Protein AF-A0A1G7CX41-F1 (afdb_monomer)

Radius of gyration: 16.06 Å; Cα contacts (8 Å, |Δi|>4): 102; chains: 1; bounding box: 35×24×47 Å

Structure (mmCIF, N/CA/C/O backbone):
data_AF-A0A1G7CX41-F1
#
_entry.id   AF-A0A1G7CX41-F1
#
loop_
_atom_site.group_PDB
_atom_site.id
_atom_site.type_symbol
_atom_site.label_atom_id
_atom_site.label_alt_id
_atom_site.label_comp_id
_atom_site.label_asym_id
_atom_site.label_entity_id
_atom_site.label_seq_id
_atom_site.pdbx_PDB_ins_code
_atom_site.Cartn_x
_atom_site.Cartn_y
_atom_site.Cartn_z
_atom_site.occupancy
_atom_site.B_iso_or_equiv
_atom_site.auth_seq_id
_atom_site.auth_comp_id
_atom_site.auth_asym_id
_atom_site.auth_atom_id
_atom_site.pdbx_PDB_model_num
ATOM 1 N N . MET A 1 1 ? 19.840 3.261 -0.288 1.00 33.69 1 MET A N 1
ATOM 2 C CA . MET A 1 1 ? 18.459 3.576 0.135 1.00 33.69 1 MET A CA 1
ATOM 3 C C . MET A 1 1 ? 17.764 2.278 0.529 1.00 33.69 1 MET A C 1
ATOM 5 O O . MET A 1 1 ? 17.092 1.664 -0.284 1.00 33.69 1 MET A O 1
ATOM 9 N N . ALA A 1 2 ? 18.033 1.791 1.742 1.00 31.64 2 ALA A N 1
ATOM 10 C CA . ALA A 1 2 ? 17.455 0.559 2.271 1.00 31.64 2 ALA A CA 1
ATOM 11 C C . ALA A 1 2 ? 16.322 0.943 3.228 1.00 31.64 2 ALA A C 1
ATOM 13 O O . ALA A 1 2 ? 16.573 1.251 4.388 1.00 31.64 2 ALA A O 1
ATOM 14 N N . TYR A 1 3 ? 15.088 0.981 2.731 1.00 32.56 3 TYR A N 1
ATOM 15 C CA . TYR A 1 3 ? 13.915 1.137 3.585 1.00 32.56 3 TYR A CA 1
ATOM 16 C C . TYR A 1 3 ? 13.546 -0.251 4.123 1.00 32.56 3 TYR A C 1
ATOM 18 O O . TYR A 1 3 ? 12.784 -1.003 3.519 1.00 32.56 3 TYR A O 1
ATOM 26 N N . ILE A 1 4 ? 14.220 -0.646 5.203 1.00 38.38 4 ILE A N 1
ATOM 27 C CA . ILE A 1 4 ? 13.849 -1.819 5.991 1.00 38.38 4 ILE A CA 1
ATOM 28 C C . ILE A 1 4 ? 12.799 -1.323 6.982 1.00 38.38 4 ILE A C 1
ATOM 30 O O . ILE A 1 4 ? 13.145 -0.879 8.074 1.00 38.38 4 ILE A O 1
ATOM 34 N N . ASP A 1 5 ? 11.524 -1.356 6.593 1.00 33.28 5 ASP A N 1
ATOM 35 C CA . ASP A 1 5 ? 10.443 -1.210 7.566 1.00 33.28 5 ASP A CA 1
ATOM 36 C C . ASP A 1 5 ? 10.318 -2.541 8.299 1.00 33.28 5 ASP A C 1
ATOM 38 O O . ASP A 1 5 ? 9.607 -3.466 7.900 1.00 33.28 5 ASP A O 1
ATOM 42 N N . ARG A 1 6 ? 11.116 -2.675 9.354 1.00 39.69 6 ARG A N 1
ATOM 43 C CA . ARG A 1 6 ? 10.857 -3.657 10.391 1.00 39.69 6 ARG A CA 1
ATOM 44 C C . ARG A 1 6 ? 9.565 -3.206 11.070 1.00 39.69 6 ARG A C 1
ATOM 46 O O . ARG A 1 6 ? 9.610 -2.471 12.050 1.00 39.69 6 ARG A O 1
ATOM 53 N N . VAL A 1 7 ? 8.419 -3.650 10.555 1.00 37.03 7 VAL A N 1
ATOM 54 C CA . VAL A 1 7 ? 7.137 -3.569 11.266 1.00 37.03 7 VAL A CA 1
ATOM 55 C C . VAL A 1 7 ? 7.216 -4.548 12.440 1.00 37.03 7 VAL A C 1
ATOM 57 O O . VAL A 1 7 ? 6.812 -5.704 12.375 1.00 37.03 7 VAL A O 1
ATOM 60 N N . SER A 1 8 ? 7.884 -4.112 13.501 1.00 35.00 8 SER A N 1
ATOM 61 C CA . SER A 1 8 ? 7.888 -4.723 14.826 1.00 35.00 8 SER A CA 1
ATOM 62 C C . SER A 1 8 ? 8.378 -3.682 15.818 1.00 35.00 8 SER A C 1
ATOM 64 O O . SER A 1 8 ? 9.582 -3.501 15.980 1.00 35.00 8 SER A O 1
ATOM 66 N N . ALA A 1 9 ? 7.446 -3.010 16.482 1.00 29.78 9 ALA A N 1
ATOM 67 C CA . ALA A 1 9 ? 7.224 -3.235 17.905 1.00 29.78 9 ALA A CA 1
ATOM 68 C C . ALA A 1 9 ? 6.171 -2.255 18.426 1.00 29.78 9 ALA A C 1
ATOM 70 O O . ALA A 1 9 ? 6.236 -1.047 18.223 1.00 29.78 9 ALA A O 1
ATOM 71 N N . ALA A 1 10 ? 5.204 -2.850 19.101 1.00 34.69 10 ALA A N 1
ATOM 72 C CA . ALA A 1 10 ? 4.238 -2.245 19.982 1.00 34.69 10 ALA A CA 1
ATOM 73 C C . ALA A 1 10 ? 4.807 -1.161 20.932 1.00 34.69 10 ALA A C 1
ATOM 75 O O . ALA A 1 10 ? 5.873 -1.330 21.513 1.00 34.69 10 ALA A O 1
ATOM 76 N N . GLN A 1 11 ? 3.971 -0.131 21.131 1.00 48.09 11 GLN A N 1
ATOM 77 C CA . GLN A 1 11 ? 3.611 0.529 22.401 1.00 48.09 11 GLN A CA 1
ATOM 78 C C . GLN A 1 11 ? 4.623 1.409 23.163 1.00 48.09 11 GLN A C 1
ATOM 80 O O . GLN A 1 11 ? 5.649 0.956 23.658 1.00 48.09 11 GLN A O 1
ATOM 85 N N . ALA A 1 12 ? 4.175 2.637 23.456 1.00 36.66 12 ALA A N 1
ATOM 86 C CA . ALA A 1 12 ? 4.430 3.317 24.727 1.00 36.66 12 ALA A CA 1
ATOM 87 C C . ALA A 1 12 ? 3.168 4.101 25.153 1.00 36.66 12 ALA A C 1
ATOM 89 O O . ALA A 1 12 ? 2.637 4.900 24.386 1.00 36.66 12 ALA A O 1
ATOM 90 N N . HIS A 1 13 ? 2.677 3.806 26.361 1.00 46.75 13 HIS A N 1
ATOM 91 C CA . HIS A 1 13 ? 1.483 4.354 27.021 1.00 46.75 13 HIS A CA 1
ATOM 92 C C . HIS A 1 13 ? 1.836 5.535 27.947 1.00 46.75 13 HIS A C 1
ATOM 94 O O . HIS A 1 13 ? 2.895 5.476 28.567 1.00 46.75 13 HIS A O 1
ATOM 100 N N . ALA A 1 14 ? 0.921 6.502 28.146 1.00 38.81 14 ALA A N 1
ATOM 101 C CA . ALA A 1 14 ? 0.534 7.041 29.471 1.00 38.81 14 ALA A CA 1
ATOM 102 C C . ALA A 1 14 ? -0.577 8.121 29.386 1.00 38.81 14 ALA A C 1
ATOM 104 O O . ALA A 1 14 ? -0.451 9.064 28.611 1.00 38.81 14 ALA A O 1
ATOM 105 N N . GLY A 1 15 ? -1.596 7.994 30.253 1.00 33.97 15 GLY A N 1
ATOM 106 C CA . GLY A 1 15 ? -2.705 8.941 30.507 1.00 33.97 15 GLY A CA 1
ATOM 107 C C . GLY A 1 15 ? -3.995 8.547 29.770 1.00 33.97 15 GLY A C 1
ATOM 108 O O . GLY A 1 15 ? -3.970 8.430 28.556 1.00 33.97 15 GLY A O 1
ATOM 109 N N . GLU A 1 16 ? -5.153 8.275 30.375 1.00 31.64 16 GLU A N 1
ATOM 110 C CA . GLU A 1 16 ? -5.665 8.576 31.713 1.00 31.64 16 GLU A CA 1
ATOM 111 C C . GLU A 1 16 ? -6.903 7.702 32.030 1.00 31.64 16 GLU A C 1
ATOM 113 O O . GLU A 1 16 ? -7.383 6.933 31.199 1.00 31.64 16 GLU A O 1
ATOM 118 N N . SER A 1 17 ? -7.362 7.808 33.272 1.00 40.75 17 SER A N 1
ATOM 119 C CA . SER A 1 17 ? -8.292 6.958 34.022 1.00 40.75 17 SER A CA 1
ATOM 120 C C . SER A 1 17 ? -9.771 6.889 33.571 1.00 40.75 17 SER A C 1
ATOM 122 O O . SER A 1 17 ? -10.293 7.788 32.927 1.00 40.75 17 SER A O 1
ATOM 124 N N . SER A 1 18 ? -10.446 5.862 34.119 1.00 52.41 18 SER A N 1
ATOM 125 C CA . SER A 1 18 ? -11.895 5.667 34.373 1.00 52.41 18 SER A CA 1
ATOM 126 C C . SER A 1 18 ? -12.845 5.166 33.268 1.00 52.41 18 SER A C 1
ATOM 128 O O . SER A 1 18 ? -13.298 5.891 32.395 1.00 52.41 18 SER A O 1
ATOM 130 N N . GLU A 1 19 ? -13.249 3.904 33.473 1.00 48.59 19 GLU A N 1
ATOM 131 C CA . GLU A 1 19 ? -14.624 3.374 33.410 1.00 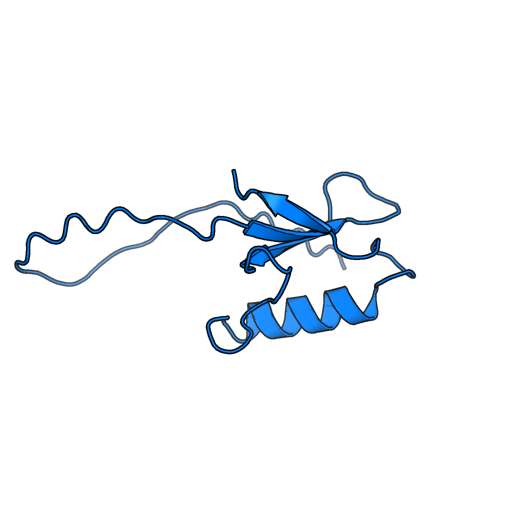48.59 19 GLU A CA 1
ATOM 132 C C . GLU A 1 19 ? -15.463 3.540 32.134 1.00 48.59 19 GLU A C 1
ATOM 134 O O . GLU A 1 19 ? -16.344 4.386 32.037 1.00 48.59 19 GLU A O 1
ATOM 139 N N . ALA A 1 20 ? -15.376 2.524 31.272 1.00 44.84 20 ALA A N 1
ATOM 140 C CA . ALA A 1 20 ? -16.555 1.775 30.838 1.00 44.84 20 ALA A CA 1
ATOM 141 C C . ALA A 1 20 ? -16.127 0.371 30.395 1.00 44.84 20 ALA A C 1
ATOM 143 O O . ALA A 1 20 ? -15.164 0.205 29.650 1.00 44.84 20 ALA A O 1
ATOM 144 N N . ARG A 1 21 ? -16.847 -0.660 30.846 1.00 53.44 21 ARG A N 1
ATOM 145 C CA . ARG A 1 21 ? -16.690 -2.038 30.364 1.00 53.44 21 ARG A CA 1
ATOM 146 C C . ARG A 1 21 ? -17.149 -2.111 28.902 1.00 53.44 21 ARG A C 1
ATOM 148 O O . ARG A 1 21 ? -18.289 -2.470 28.640 1.00 53.44 21 ARG A O 1
ATOM 155 N N . HIS A 1 22 ? -16.279 -1.7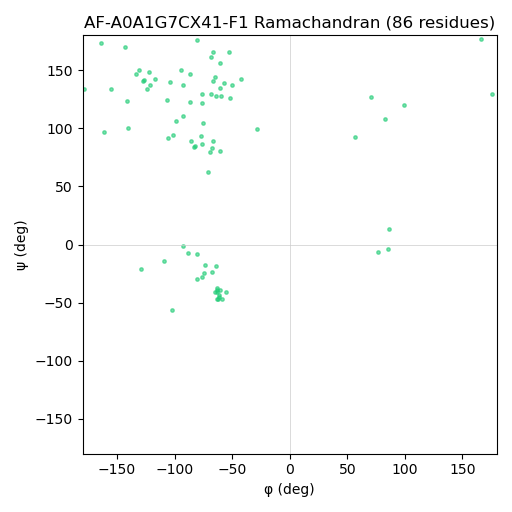62 27.964 1.00 50.94 22 HIS A N 1
ATOM 156 C CA . HIS A 1 22 ? -16.407 -2.163 26.569 1.00 50.94 22 HIS A CA 1
ATOM 157 C C . HIS A 1 22 ? -15.372 -3.251 26.315 1.00 50.94 22 HIS A C 1
ATOM 159 O O . HIS A 1 22 ? -14.225 -2.987 25.968 1.00 50.94 22 HIS A O 1
ATOM 165 N N . SER A 1 23 ? -15.790 -4.502 26.505 1.00 50.91 23 SER A N 1
ATOM 166 C CA . SER A 1 23 ? -15.146 -5.640 25.853 1.00 50.91 23 SER A CA 1
ATOM 167 C C . SER A 1 23 ? -15.493 -5.591 24.364 1.00 50.91 23 SER A C 1
ATOM 169 O O . SER A 1 23 ? -16.184 -6.468 23.855 1.00 50.91 23 SER A O 1
ATOM 171 N N . ASP A 1 24 ? -15.068 -4.533 23.673 1.00 48.97 24 ASP A N 1
ATOM 172 C CA . ASP A 1 24 ? -15.108 -4.494 22.219 1.00 48.97 24 ASP A CA 1
ATOM 173 C C . ASP A 1 24 ? -13.868 -5.229 21.721 1.00 48.97 24 ASP A C 1
ATOM 175 O O . ASP A 1 24 ? -12.778 -4.685 21.554 1.00 48.97 24 ASP A O 1
ATOM 179 N N . GLN A 1 25 ? -14.036 -6.544 21.652 1.00 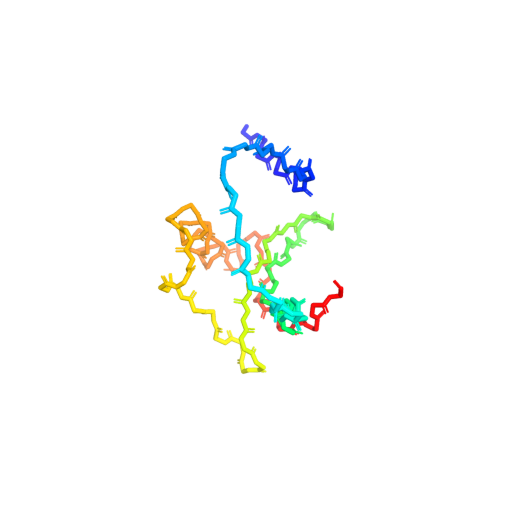51.50 25 GLN A N 1
ATOM 180 C CA . GLN A 1 25 ? -13.252 -7.479 20.867 1.00 51.50 25 GLN A CA 1
ATOM 181 C C . GLN A 1 25 ? -12.685 -6.794 19.617 1.00 51.50 25 GLN A C 1
ATOM 183 O O . GLN A 1 25 ? -13.377 -6.633 18.613 1.00 51.50 25 GLN A O 1
ATOM 188 N N . THR A 1 26 ? -11.412 -6.393 19.701 1.00 51.41 26 THR A N 1
ATOM 189 C CA . THR A 1 26 ? -10.622 -5.805 18.618 1.00 51.41 26 THR A CA 1
ATOM 190 C C . THR A 1 26 ? -10.526 -6.816 17.479 1.00 51.41 26 THR A C 1
ATOM 192 O O . THR A 1 26 ? -9.559 -7.562 17.346 1.00 51.41 26 THR A O 1
ATOM 195 N N . THR A 1 27 ? -11.576 -6.881 16.668 1.00 59.03 27 THR A N 1
ATOM 196 C CA . THR A 1 27 ? -11.579 -7.605 15.408 1.00 59.03 27 THR A CA 1
ATOM 197 C C . THR A 1 27 ? -10.819 -6.706 14.452 1.00 59.03 27 THR A C 1
ATOM 199 O O . THR A 1 27 ? -11.384 -5.772 13.889 1.00 59.03 27 THR A O 1
ATOM 202 N N . GLY A 1 28 ? -9.512 -6.939 14.338 1.00 61.72 28 GLY A N 1
ATOM 203 C CA . GLY A 1 28 ? -8.696 -6.301 13.313 1.00 61.72 28 GLY A CA 1
ATOM 204 C C . GLY A 1 28 ? -9.296 -6.496 11.909 1.00 61.72 28 GLY A C 1
ATOM 205 O O . GLY A 1 28 ? -10.192 -7.329 11.718 1.00 61.72 28 GLY A O 1
ATOM 206 N N . PRO A 1 29 ? -8.828 -5.723 10.914 1.00 66.06 29 PRO A N 1
ATOM 207 C CA . PRO A 1 29 ? -9.283 -5.857 9.533 1.00 66.06 29 PRO A CA 1
ATOM 208 C C . PRO A 1 29 ? -9.165 -7.320 9.105 1.00 66.06 29 PRO A C 1
ATOM 210 O O . PRO A 1 29 ? -8.110 -7.917 9.257 1.00 66.06 29 PRO A O 1
ATOM 213 N N . ARG A 1 30 ? -10.258 -7.914 8.611 1.00 83.88 30 ARG A N 1
ATOM 214 C CA . ARG A 1 30 ? -10.294 -9.344 8.245 1.00 83.88 30 ARG A CA 1
ATOM 215 C C . ARG A 1 30 ? -9.543 -9.647 6.954 1.00 83.88 30 ARG A C 1
ATOM 217 O O . ARG A 1 30 ? -9.230 -10.805 6.690 1.00 83.88 30 ARG A O 1
ATOM 224 N N . TYR A 1 31 ? -9.274 -8.617 6.160 1.00 87.88 31 TYR A N 1
ATOM 225 C CA . TYR A 1 31 ? -8.595 -8.722 4.884 1.00 87.88 31 TYR A CA 1
ATOM 226 C C . TYR A 1 31 ? -7.511 -7.655 4.761 1.00 87.88 31 TYR A C 1
ATOM 228 O O . TYR A 1 31 ? -7.631 -6.542 5.279 1.00 87.88 31 TYR A O 1
ATOM 236 N N . GLU A 1 32 ? -6.447 -8.021 4.060 1.00 91.31 32 GLU A N 1
ATOM 237 C CA . GLU A 1 32 ? -5.352 -7.138 3.701 1.00 91.31 32 GLU A CA 1
ATOM 238 C C . GLU A 1 32 ? -5.084 -7.190 2.196 1.00 91.31 32 GLU A C 1
ATOM 240 O O . GLU A 1 32 ? -5.120 -8.245 1.557 1.00 91.31 32 GLU A O 1
ATOM 245 N N . LEU A 1 33 ? -4.797 -6.026 1.620 1.00 90.69 33 LEU A N 1
ATOM 246 C CA . LEU A 1 33 ? -4.348 -5.878 0.251 1.00 90.69 33 LEU A CA 1
ATOM 247 C C . LEU A 1 33 ? -2.820 -5.893 0.243 1.00 90.69 33 LEU A C 1
ATOM 249 O O . LEU A 1 33 ? -2.176 -4.949 0.713 1.00 90.69 33 LEU A O 1
ATOM 253 N N . ARG A 1 34 ? -2.236 -6.966 -0.297 1.00 90.50 34 ARG A N 1
ATOM 254 C CA . ARG A 1 34 ? -0.792 -7.201 -0.247 1.00 90.50 34 ARG A CA 1
ATOM 255 C C . ARG A 1 34 ? -0.117 -6.966 -1.591 1.00 90.50 34 ARG A 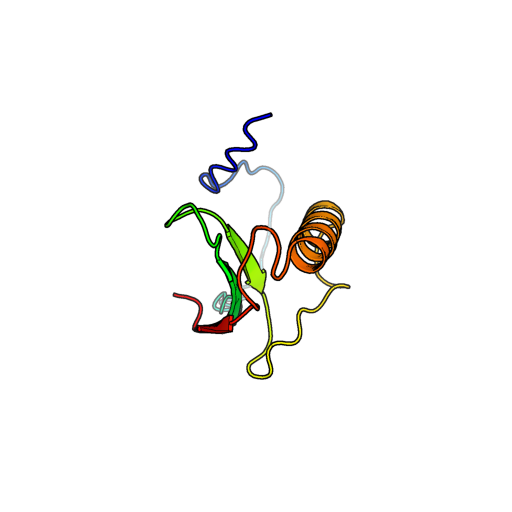C 1
ATOM 257 O O . ARG A 1 34 ? -0.434 -7.608 -2.590 1.00 90.50 34 ARG A O 1
ATOM 264 N N . PHE A 1 35 ? 0.884 -6.096 -1.579 1.00 89.06 35 PHE A N 1
ATOM 265 C CA . PHE A 1 35 ? 1.806 -5.817 -2.674 1.00 89.06 35 PHE A CA 1
ATOM 266 C C . PHE A 1 35 ? 3.094 -6.596 -2.424 1.00 89.06 35 PHE A C 1
ATOM 268 O O . PHE A 1 35 ? 3.867 -6.243 -1.535 1.00 89.06 35 PHE A O 1
ATOM 275 N N . ARG A 1 36 ? 3.329 -7.673 -3.175 1.00 87.50 36 ARG A N 1
ATOM 276 C CA . ARG A 1 36 ? 4.534 -8.511 -3.034 1.00 87.50 36 ARG A CA 1
ATOM 277 C C . ARG A 1 36 ? 5.620 -8.040 -3.997 1.00 87.50 36 ARG A C 1
ATOM 279 O O . ARG A 1 36 ? 5.309 -7.770 -5.151 1.00 87.50 36 ARG A O 1
ATOM 286 N N . SER A 1 37 ? 6.876 -7.967 -3.561 1.00 86.44 37 SER A N 1
ATOM 287 C CA . SER A 1 37 ? 7.993 -7.678 -4.471 1.00 86.44 37 SER A CA 1
ATOM 288 C C . SER A 1 37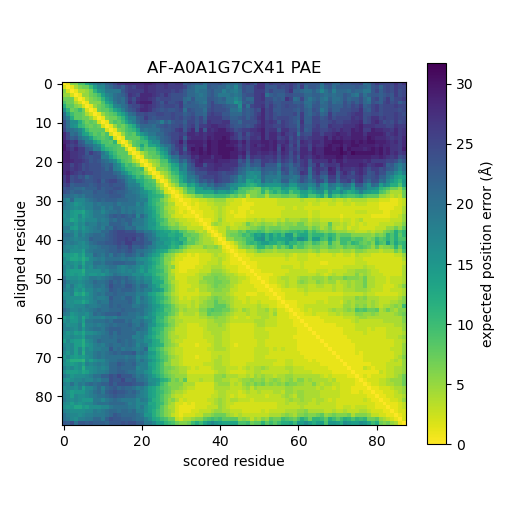 ? 8.199 -8.821 -5.469 1.00 86.44 37 SER A C 1
ATOM 290 O O . SER A 1 37 ? 8.099 -9.993 -5.106 1.00 86.44 37 SER A O 1
ATOM 292 N N . LEU A 1 38 ? 8.505 -8.475 -6.721 1.00 82.19 38 LEU A N 1
ATOM 293 C CA . LEU A 1 38 ? 8.773 -9.438 -7.796 1.00 82.19 38 LEU A CA 1
ATOM 294 C C . LEU A 1 38 ? 10.162 -10.080 -7.685 1.00 82.19 38 LEU A C 1
ATOM 296 O O . LEU A 1 38 ? 10.359 -11.203 -8.137 1.00 82.19 38 LEU A O 1
ATOM 300 N N . PHE A 1 39 ? 11.122 -9.376 -7.083 1.00 80.31 39 PHE A N 1
ATOM 301 C CA . PHE A 1 39 ? 12.533 -9.781 -7.071 1.00 80.31 39 PHE A CA 1
ATOM 302 C C . PHE A 1 39 ? 13.027 -10.262 -5.703 1.00 80.31 39 PHE A C 1
ATOM 304 O O . PHE A 1 39 ? 14.133 -10.793 -5.588 1.00 80.31 39 PHE A O 1
ATOM 311 N N . ARG A 1 40 ? 12.267 -10.004 -4.633 1.00 71.31 40 ARG A N 1
ATOM 312 C CA . ARG A 1 40 ? 12.674 -10.269 -3.246 1.00 71.31 40 ARG A CA 1
ATOM 313 C C . ARG A 1 40 ? 11.490 -10.808 -2.451 1.00 71.31 40 ARG A C 1
ATOM 315 O O . ARG A 1 40 ? 10.663 -10.036 -1.967 1.00 71.31 40 ARG A O 1
ATOM 322 N N . GLU A 1 41 ? 11.446 -12.119 -2.255 1.00 66.75 41 GLU A N 1
ATOM 323 C CA . GLU A 1 41 ? 10.474 -12.727 -1.345 1.00 66.75 41 GLU A CA 1
ATOM 324 C C . GLU A 1 41 ? 10.616 -12.136 0.070 1.00 66.75 41 GLU A C 1
ATOM 326 O O . GLU A 1 41 ? 11.717 -11.848 0.542 1.00 66.75 41 GLU A O 1
ATOM 331 N N . GLY A 1 42 ? 9.483 -11.880 0.727 1.00 69.25 42 GLY A N 1
ATOM 332 C CA . GLY A 1 42 ? 9.439 -11.285 2.067 1.00 69.25 42 GLY A CA 1
ATOM 333 C C . GLY A 1 42 ? 9.490 -9.753 2.122 1.00 69.25 42 GLY A C 1
ATOM 334 O O . GLY A 1 42 ? 9.326 -9.196 3.205 1.00 69.25 42 GLY A O 1
ATOM 335 N N . ARG A 1 43 ? 9.651 -9.051 0.989 1.00 75.12 43 ARG A N 1
ATOM 336 C CA . ARG A 1 43 ? 9.443 -7.593 0.910 1.00 75.12 43 ARG A CA 1
ATOM 337 C C . ARG A 1 43 ? 8.123 -7.249 0.233 1.00 75.12 43 ARG A C 1
ATOM 339 O O . ARG A 1 43 ? 7.728 -7.879 -0.748 1.00 75.12 43 ARG A O 1
ATOM 346 N N . GLY A 1 44 ? 7.446 -6.240 0.766 1.00 82.12 44 GLY A N 1
ATOM 347 C CA . GLY A 1 44 ? 6.152 -5.806 0.270 1.00 82.12 44 GLY A CA 1
ATOM 348 C C . GLY A 1 44 ? 5.441 -4.869 1.233 1.00 82.12 44 GLY A C 1
ATOM 349 O O . GLY A 1 44 ? 5.921 -4.619 2.337 1.00 82.12 44 GLY A O 1
ATOM 350 N N . TRP A 1 45 ? 4.281 -4.391 0.805 1.00 89.31 45 TRP A N 1
ATOM 351 C CA . TRP A 1 45 ? 3.377 -3.595 1.628 1.00 89.31 45 TRP A CA 1
ATOM 352 C C . TRP A 1 45 ? 2.060 -4.341 1.807 1.00 89.31 45 TRP A C 1
ATOM 354 O O . TRP A 1 45 ? 1.589 -4.990 0.874 1.00 89.31 45 TRP A O 1
ATOM 364 N N . ALA A 1 46 ? 1.473 -4.244 2.993 1.00 89.44 46 ALA A N 1
ATOM 365 C CA . ALA A 1 46 ? 0.139 -4.747 3.287 1.00 89.44 46 ALA A CA 1
ATOM 366 C C . ALA A 1 46 ? -0.696 -3.591 3.835 1.00 89.44 46 ALA A C 1
ATOM 368 O O . ALA A 1 46 ? -0.221 -2.828 4.680 1.00 89.44 46 ALA A O 1
ATOM 369 N N . PHE A 1 47 ? -1.912 -3.448 3.321 1.00 89.25 47 PHE A N 1
ATOM 370 C CA . PHE A 1 47 ? -2.845 -2.405 3.734 1.00 89.25 47 PHE A CA 1
ATOM 371 C C . PHE A 1 47 ? -4.171 -3.043 4.134 1.00 89.25 47 PHE A C 1
ATOM 373 O O . PHE A 1 47 ? -4.590 -3.989 3.468 1.00 89.25 47 PHE A O 1
ATOM 380 N N . PRO A 1 48 ? -4.850 -2.545 5.176 1.00 88.38 48 PRO A N 1
ATOM 381 C CA . PRO A 1 48 ? -6.178 -3.033 5.525 1.00 88.38 48 PRO A CA 1
ATOM 382 C C . PRO A 1 48 ? -7.149 -2.799 4.363 1.00 88.38 48 PRO A C 1
ATOM 384 O O . PRO A 1 48 ? -7.159 -1.721 3.764 1.00 88.38 48 PRO A O 1
ATOM 387 N N . CYS A 1 49 ? -7.954 -3.806 4.034 1.00 88.00 49 CYS A N 1
ATOM 388 C CA . CYS A 1 49 ? -8.973 -3.692 2.997 1.00 88.00 49 CYS A CA 1
ATOM 389 C C . CYS A 1 49 ? -10.250 -4.458 3.356 1.00 88.00 49 CYS A C 1
ATOM 391 O O . CYS A 1 49 ? -10.306 -5.216 4.329 1.00 88.00 49 CYS A O 1
ATOM 393 N N . ASP A 1 50 ? -11.296 -4.235 2.566 1.00 87.06 50 ASP A N 1
ATOM 394 C CA . ASP A 1 50 ? -12.505 -5.051 2.600 1.00 87.06 50 ASP A CA 1
ATOM 395 C C . ASP A 1 50 ? -12.339 -6.366 1.802 1.00 87.06 50 ASP A C 1
ATOM 397 O O . ASP A 1 50 ? -11.330 -6.611 1.138 1.00 87.06 50 ASP A O 1
ATOM 401 N N . ALA A 1 51 ? -13.361 -7.227 1.834 1.00 86.06 51 ALA A N 1
ATOM 402 C CA . ALA A 1 51 ? -13.361 -8.489 1.087 1.00 86.06 51 ALA A CA 1
ATOM 403 C C . ALA A 1 51 ? -13.319 -8.305 -0.446 1.00 86.06 51 ALA A C 1
ATOM 405 O O . ALA A 1 51 ? -12.991 -9.247 -1.166 1.00 86.06 51 ALA A O 1
ATOM 406 N N . ALA A 1 52 ? -13.655 -7.113 -0.947 1.00 85.62 52 ALA A N 1
ATOM 407 C CA . ALA A 1 52 ? -13.577 -6.760 -2.361 1.00 85.62 52 ALA A CA 1
ATOM 408 C C . ALA A 1 52 ? -12.197 -6.188 -2.752 1.00 85.62 52 ALA A C 1
ATOM 410 O O . ALA A 1 52 ? -11.925 -6.008 -3.939 1.00 85.62 52 ALA A O 1
ATOM 411 N N . GLY A 1 53 ? -11.310 -5.943 -1.780 1.00 85.69 53 GLY A N 1
ATOM 412 C CA . GLY A 1 53 ? -9.985 -5.368 -1.986 1.00 85.69 53 GLY A CA 1
ATOM 413 C C . GLY A 1 53 ? -9.945 -3.842 -2.005 1.00 85.69 53 GLY A C 1
ATOM 414 O O . GLY A 1 53 ? -8.924 -3.275 -2.400 1.00 85.69 53 GLY A O 1
ATOM 415 N N . HIS A 1 54 ? -11.007 -3.163 -1.569 1.00 86.75 54 HIS A N 1
ATOM 416 C CA . HIS A 1 54 ? -10.981 -1.718 -1.388 1.00 86.75 54 HIS A CA 1
ATOM 417 C C . HIS A 1 54 ? -10.223 -1.365 -0.119 1.00 86.75 54 HIS A C 1
ATOM 419 O O . HIS A 1 54 ? -10.570 -1.780 0.987 1.00 86.75 54 HIS A O 1
ATOM 425 N N . VAL A 1 55 ? -9.176 -0.573 -0.303 1.00 88.56 55 VAL A N 1
ATOM 426 C CA . VAL A 1 55 ? -8.442 0.054 0.788 1.00 88.56 55 VAL A CA 1
ATOM 427 C C . VAL A 1 55 ? -9.136 1.366 1.115 1.00 88.56 55 VAL A C 1
ATOM 429 O O . VAL A 1 55 ? -9.260 2.236 0.249 1.00 88.56 55 VAL A O 1
ATOM 432 N N . ASP A 1 56 ? -9.559 1.513 2.365 1.00 86.81 56 ASP A N 1
ATOM 433 C CA . ASP A 1 56 ? -10.080 2.775 2.872 1.00 86.81 56 ASP A CA 1
ATOM 434 C C . ASP A 1 56 ? -8.914 3.743 3.111 1.00 86.81 56 ASP A C 1
ATOM 436 O O . ASP A 1 56 ? -8.120 3.595 4.039 1.00 86.81 56 ASP A O 1
ATOM 440 N N . MET A 1 57 ? -8.767 4.718 2.215 1.00 84.62 57 MET A N 1
ATOM 441 C CA . MET A 1 57 ? -7.704 5.716 2.306 1.00 84.62 57 MET A CA 1
ATOM 442 C C . MET A 1 57 ? -7.964 6.759 3.388 1.00 84.62 57 MET A C 1
ATOM 444 O O . MET A 1 57 ? -6.998 7.336 3.886 1.00 84.62 57 MET A O 1
ATOM 448 N N . ASP A 1 58 ? -9.217 6.986 3.770 1.00 85.56 58 ASP A N 1
ATOM 449 C CA . ASP A 1 58 ? -9.581 8.055 4.698 1.00 85.56 58 ASP A CA 1
ATOM 450 C C . ASP A 1 58 ? -9.339 7.651 6.155 1.00 85.56 58 ASP A C 1
ATOM 452 O O . ASP A 1 58 ? -8.973 8.493 6.976 1.00 85.56 58 ASP A O 1
ATOM 456 N N . SER A 1 59 ? -9.438 6.356 6.469 1.00 82.44 59 SER A N 1
ATOM 457 C CA . SER A 1 59 ? -9.064 5.822 7.787 1.00 82.44 59 SER A CA 1
ATOM 458 C C . SER A 1 59 ? -7.557 5.597 7.968 1.00 82.44 59 SER A C 1
ATOM 460 O O . SER A 1 59 ? -7.096 5.328 9.081 1.00 82.44 59 SER A O 1
ATOM 462 N N . MET A 1 60 ? -6.754 5.735 6.907 1.00 84.88 60 MET A N 1
ATOM 463 C CA . MET A 1 60 ? -5.303 5.560 6.960 1.00 84.88 60 MET A CA 1
ATOM 464 C C . MET A 1 60 ? -4.552 6.838 7.357 1.00 84.88 60 MET A C 1
ATOM 466 O O . MET A 1 60 ? -4.864 7.954 6.940 1.00 84.88 60 MET A O 1
ATOM 470 N N . SER A 1 61 ? -3.438 6.660 8.075 1.00 87.75 61 SER A N 1
ATOM 471 C CA . SER A 1 61 ? -2.486 7.751 8.314 1.00 87.75 61 SER A CA 1
ATOM 472 C C . SER A 1 61 ? -1.906 8.292 7.000 1.00 87.75 61 SER A C 1
ATOM 474 O O . SER A 1 61 ? -1.839 7.598 5.984 1.00 87.75 61 SER A O 1
ATOM 476 N N . GLU 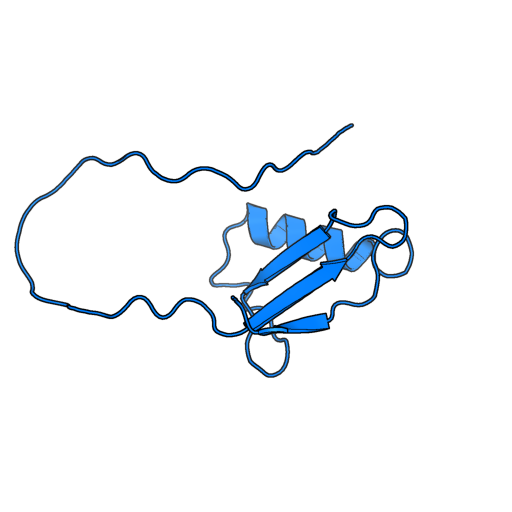A 1 62 ? -1.433 9.538 7.007 1.00 88.62 62 GLU A N 1
ATOM 477 C CA . GLU A 1 62 ? -0.786 10.155 5.838 1.00 88.62 62 GLU A CA 1
ATOM 478 C C . GLU A 1 62 ? 0.398 9.326 5.314 1.00 88.62 62 GLU A C 1
ATOM 480 O O . GLU A 1 62 ? 0.538 9.107 4.111 1.00 88.62 62 GLU A O 1
ATOM 485 N N . ARG A 1 63 ? 1.206 8.769 6.222 1.00 88.94 63 ARG A N 1
ATOM 486 C CA . ARG A 1 63 ? 2.307 7.868 5.862 1.00 88.94 63 ARG A CA 1
ATOM 487 C C . ARG A 1 63 ? 1.810 6.613 5.145 1.00 88.94 63 ARG A C 1
ATOM 489 O O . ARG A 1 63 ? 2.397 6.218 4.141 1.00 88.94 63 ARG A O 1
ATOM 496 N N . ALA A 1 64 ? 0.749 5.988 5.651 1.00 88.00 64 ALA A N 1
ATOM 497 C CA . ALA A 1 64 ? 0.177 4.794 5.038 1.00 88.00 64 ALA A CA 1
ATOM 498 C C . ALA A 1 64 ? -0.410 5.100 3.650 1.00 88.00 64 ALA A C 1
ATOM 500 O O . ALA A 1 64 ? -0.143 4.359 2.706 1.00 88.00 64 ALA A O 1
ATOM 501 N N . ARG A 1 65 ? -1.097 6.240 3.490 1.00 91.12 65 ARG A N 1
ATOM 502 C CA . ARG A 1 65 ? -1.576 6.724 2.184 1.00 91.12 65 ARG A CA 1
ATOM 503 C C . ARG A 1 65 ? -0.435 6.933 1.186 1.00 91.12 65 ARG A C 1
ATOM 505 O O . ARG A 1 65 ? -0.516 6.440 0.063 1.00 91.12 65 ARG A O 1
ATOM 512 N N . ASN A 1 66 ? 0.646 7.595 1.596 1.00 92.88 66 ASN A N 1
ATOM 513 C CA . ASN A 1 66 ? 1.814 7.806 0.735 1.00 92.88 66 ASN A CA 1
ATOM 514 C C . ASN A 1 66 ? 2.457 6.478 0.315 1.00 92.88 66 ASN A C 1
ATOM 516 O O . ASN A 1 66 ? 2.753 6.279 -0.863 1.00 92.88 66 ASN A O 1
ATOM 520 N N . ASN A 1 67 ? 2.602 5.535 1.250 1.00 90.94 67 ASN A N 1
ATOM 521 C CA . ASN A 1 67 ? 3.112 4.199 0.948 1.00 90.94 67 ASN A CA 1
ATOM 522 C C . ASN A 1 67 ? 2.192 3.434 -0.015 1.00 90.94 67 ASN A C 1
ATOM 524 O O . ASN A 1 67 ? 2.688 2.753 -0.908 1.00 90.94 67 ASN A O 1
ATOM 528 N N . TYR A 1 68 ? 0.870 3.560 0.128 1.00 91.19 68 TYR A N 1
ATOM 529 C CA . TYR A 1 68 ? -0.100 2.937 -0.775 1.00 91.19 68 TYR A CA 1
ATOM 530 C C . TYR A 1 68 ? 0.014 3.484 -2.202 1.00 91.19 68 TYR A C 1
ATOM 532 O O . TYR A 1 68 ? 0.101 2.710 -3.158 1.00 91.19 68 TYR A O 1
ATOM 540 N N . MET A 1 69 ? 0.093 4.809 -2.356 1.00 91.38 69 MET A N 1
ATOM 541 C CA . MET A 1 69 ? 0.285 5.439 -3.667 1.00 91.38 69 MET A CA 1
ATOM 542 C C . MET A 1 69 ? 1.625 5.041 -4.297 1.00 91.38 69 MET A C 1
ATOM 544 O O . MET A 1 69 ? 1.679 4.727 -5.486 1.00 91.38 69 MET A O 1
ATOM 548 N N . PHE A 1 70 ? 2.692 4.983 -3.495 1.00 91.12 70 PHE A N 1
ATOM 549 C CA . PHE A 1 70 ? 4.006 4.529 -3.947 1.00 91.12 70 PHE A CA 1
ATOM 550 C C . PHE A 1 70 ? 3.981 3.065 -4.409 1.00 91.12 70 PHE A C 1
ATOM 552 O O . PHE A 1 70 ? 4.443 2.758 -5.506 1.00 91.12 70 PHE A O 1
ATOM 559 N N . ALA A 1 71 ? 3.374 2.168 -3.626 1.00 91.00 71 ALA A N 1
ATOM 560 C CA . ALA A 1 71 ? 3.233 0.759 -3.986 1.00 91.00 71 ALA A CA 1
ATOM 561 C C . ALA A 1 71 ? 2.432 0.579 -5.288 1.00 91.00 71 ALA A C 1
ATOM 563 O O . ALA A 1 71 ? 2.815 -0.229 -6.134 1.00 91.00 71 ALA A O 1
ATOM 564 N N . ARG A 1 72 ? 1.370 1.373 -5.498 1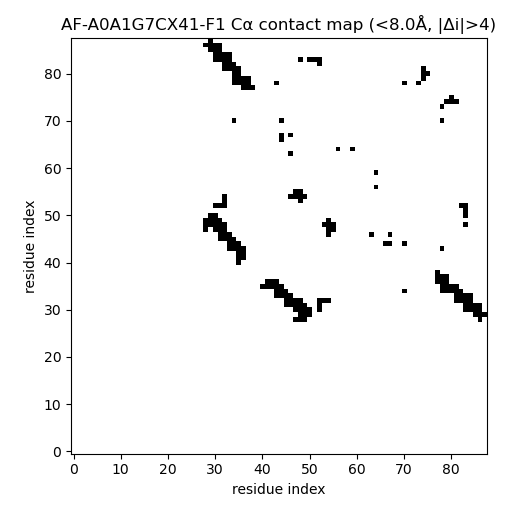.00 89.25 72 ARG A N 1
ATOM 565 C CA . ARG A 1 72 ? 0.600 1.371 -6.753 1.00 89.25 72 ARG A CA 1
ATOM 566 C C . ARG A 1 72 ? 1.419 1.815 -7.961 1.00 89.25 72 ARG A C 1
ATOM 568 O O . ARG A 1 72 ? 1.241 1.246 -9.034 1.00 89.25 72 ARG A O 1
ATOM 575 N N . ALA A 1 73 ? 2.306 2.792 -7.798 1.00 92.69 73 ALA A N 1
ATOM 576 C CA . ALA A 1 73 ? 3.173 3.257 -8.879 1.00 92.69 73 ALA A CA 1
ATOM 577 C C . ALA A 1 73 ? 4.219 2.208 -9.303 1.00 92.69 73 ALA A C 1
ATOM 579 O O . ALA A 1 73 ? 4.697 2.244 -10.433 1.00 92.69 73 ALA A O 1
ATOM 580 N N . LEU A 1 74 ? 4.560 1.267 -8.417 1.00 88.88 74 LEU A N 1
ATOM 581 C CA . LEU A 1 74 ? 5.559 0.225 -8.667 1.00 88.88 74 LEU A CA 1
ATOM 582 C C . LEU A 1 74 ? 4.982 -1.090 -9.217 1.00 88.88 74 LEU A C 1
ATOM 584 O O . LEU A 1 74 ? 5.752 -2.025 -9.466 1.00 88.88 74 LEU A O 1
ATOM 588 N N . ILE A 1 75 ? 3.659 -1.198 -9.398 1.00 91.12 75 ILE A N 1
ATOM 589 C CA . ILE A 1 75 ? 3.025 -2.416 -9.928 1.00 91.12 75 ILE A CA 1
ATOM 590 C C . ILE A 1 75 ? 3.574 -2.728 -11.325 1.00 91.12 75 ILE A C 1
ATOM 592 O O . ILE A 1 75 ? 3.567 -1.880 -12.212 1.00 91.12 75 ILE A O 1
ATOM 596 N N . GLY A 1 76 ? 4.034 -3.964 -11.523 1.00 85.75 76 GLY A N 1
ATOM 597 C CA . GLY A 1 76 ? 4.621 -4.437 -12.780 1.00 85.75 76 GLY A CA 1
ATOM 598 C C . GLY A 1 76 ? 6.059 -3.967 -13.022 1.00 85.75 76 GLY A C 1
ATOM 599 O O . GLY A 1 76 ? 6.683 -4.429 -13.973 1.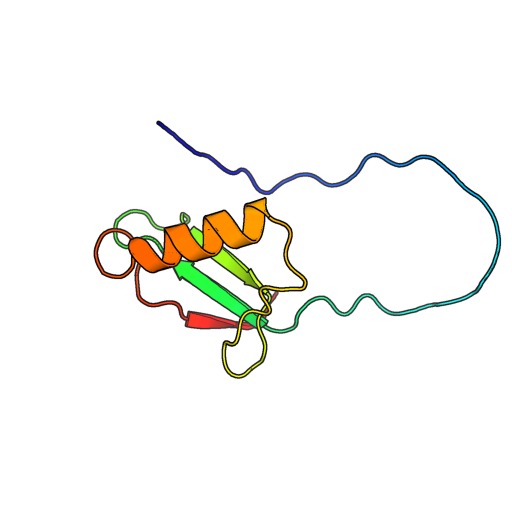00 85.75 76 GLY A O 1
ATOM 600 N N . ILE A 1 77 ? 6.590 -3.092 -12.162 1.00 87.31 77 ILE A N 1
ATOM 601 C CA . ILE A 1 77 ? 7.981 -2.627 -12.202 1.00 87.31 77 ILE A CA 1
ATOM 602 C C . ILE A 1 77 ? 8.797 -3.351 -11.129 1.00 87.31 77 ILE A C 1
ATOM 604 O O . ILE A 1 77 ? 9.783 -4.002 -11.455 1.00 87.31 77 ILE A O 1
ATOM 608 N N . ASP A 1 78 ? 8.376 -3.257 -9.863 1.00 86.56 78 ASP A N 1
ATOM 609 C CA . ASP A 1 78 ? 9.085 -3.828 -8.701 1.00 86.56 78 ASP A CA 1
ATOM 610 C C . ASP A 1 78 ? 8.171 -4.676 -7.796 1.00 86.56 78 ASP A C 1
ATOM 612 O O . ASP A 1 78 ? 8.637 -5.561 -7.069 1.00 86.56 78 ASP A O 1
ATOM 616 N N . VAL A 1 79 ? 6.852 -4.463 -7.876 1.00 86.50 79 VAL A N 1
ATOM 617 C CA . VAL A 1 79 ? 5.850 -5.249 -7.145 1.00 86.50 79 VAL A CA 1
ATOM 618 C C . VAL A 1 79 ? 4.835 -5.902 -8.076 1.00 86.50 79 VAL A C 1
ATOM 620 O O . VAL A 1 79 ? 4.497 -5.385 -9.138 1.00 86.50 79 VAL A O 1
ATOM 623 N N . ALA A 1 80 ? 4.347 -7.069 -7.673 1.00 87.81 80 ALA A N 1
ATOM 624 C CA . ALA A 1 80 ? 3.272 -7.778 -8.343 1.00 87.81 80 ALA A CA 1
ATOM 625 C C . ALA A 1 80 ? 1.938 -7.020 -8.197 1.00 87.81 80 ALA A C 1
ATOM 627 O O . ALA A 1 80 ? 1.791 -6.210 -7.274 1.00 87.81 80 ALA A O 1
ATOM 628 N N . PRO A 1 81 ? 0.942 -7.312 -9.056 1.00 89.56 81 PRO A N 1
ATOM 629 C CA . PRO A 1 81 ? -0.429 -6.876 -8.825 1.00 89.56 81 PRO A CA 1
ATOM 630 C C . PRO A 1 81 ? -0.882 -7.235 -7.402 1.00 89.56 81 PRO A C 1
ATOM 632 O O . PRO A 1 81 ? -0.568 -8.335 -6.927 1.00 89.56 81 PRO A O 1
ATOM 635 N N . PRO A 1 82 ? -1.582 -6.322 -6.708 1.00 90.75 82 PRO A N 1
ATOM 636 C CA . PRO A 1 82 ? -1.979 -6.559 -5.334 1.00 90.75 82 PRO A CA 1
ATOM 637 C C . PRO A 1 82 ? -2.965 -7.725 -5.248 1.00 90.75 82 PRO A C 1
ATOM 639 O O . PRO A 1 82 ? -3.820 -7.894 -6.118 1.00 90.75 82 PRO A O 1
ATOM 642 N N . CYS A 1 83 ? -2.864 -8.515 -4.183 1.00 91.62 83 CYS A N 1
ATOM 643 C CA . CYS A 1 83 ? -3.792 -9.605 -3.903 1.00 91.62 83 CYS A CA 1
ATOM 644 C C . CYS A 1 83 ? -4.463 -9.408 -2.545 1.00 91.62 83 CYS A C 1
ATOM 646 O O . CYS A 1 83 ? -3.798 -9.054 -1.570 1.00 91.62 83 CYS A O 1
ATOM 648 N N . VAL A 1 84 ? -5.771 -9.658 -2.488 1.00 91.62 84 VAL A N 1
ATOM 649 C CA . VAL A 1 84 ? -6.525 -9.678 -1.231 1.00 91.62 84 VAL A CA 1
ATOM 650 C C . VAL A 1 84 ? -6.228 -10.984 -0.508 1.00 91.62 84 VAL A C 1
ATOM 652 O O . VAL A 1 84 ? -6.320 -12.062 -1.100 1.00 91.62 84 VAL A O 1
ATOM 655 N N . GLN A 1 85 ? -5.861 -10.894 0.764 1.00 90.25 85 GLN A N 1
ATOM 656 C CA . GLN A 1 85 ? -5.595 -12.042 1.624 1.00 90.25 85 GLN A CA 1
ATOM 657 C C . GLN A 1 85 ? -6.350 -11.888 2.939 1.00 90.25 85 GLN A C 1
ATOM 659 O O . GLN A 1 85 ? -6.594 -10.770 3.382 1.00 90.25 85 GLN A O 1
ATOM 664 N N . ALA A 1 86 ? -6.734 -13.004 3.559 1.00 86.69 86 ALA A N 1
ATOM 665 C CA . ALA A 1 86 ? -7.240 -12.966 4.924 1.00 86.69 86 ALA A CA 1
ATOM 666 C C . ALA A 1 86 ? -6.110 -12.493 5.848 1.00 86.69 86 ALA A C 1
ATOM 668 O O . ALA A 1 86 ? -5.008 -13.045 5.796 1.00 86.69 86 ALA A O 1
ATOM 669 N N . ALA A 1 87 ? -6.383 -11.472 6.655 1.00 74.81 87 ALA A N 1
ATOM 670 C CA . ALA A 1 87 ? -5.449 -11.031 7.679 1.00 74.81 87 ALA A CA 1
ATOM 671 C C . ALA A 1 87 ? -5.370 -12.120 8.758 1.00 74.81 87 ALA A C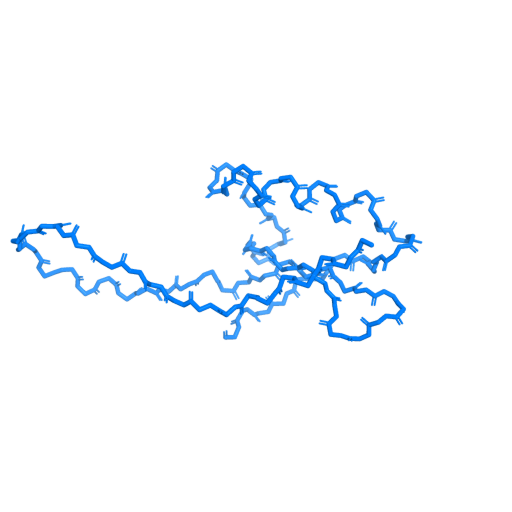 1
ATOM 673 O O . ALA A 1 87 ? -6.404 -12.625 9.207 1.00 74.81 87 ALA A O 1
ATOM 674 N N . HIS A 1 88 ? -4.149 -12.521 9.105 1.00 60.94 88 HIS A N 1
ATOM 675 C CA . HIS A 1 88 ? -3.863 -13.594 10.057 1.00 60.94 88 HIS A CA 1
ATOM 676 C C . HIS A 1 88 ? -3.563 -13.035 11.451 1.00 60.94 88 HIS A C 1
ATOM 678 O O . HIS A 1 88 ? -2.968 -11.939 11.530 1.00 60.94 88 HIS A O 1
#

Mean predicted aligned error: 12.25 Å

Secondary structure (DSSP, 8-state):
-----------------------------SEEEEEEBSSSTT-EEEEEE-TT----SSSS-HHHHHHHHHHHHTBTTTBPPPEEEE--

pLDDT: mean 72.16, std 21.49, range [29.78, 92.88]

Foldseek 3Di:
DDPPPPPDDDDDDDDDDDDDPDPPPCPDQQKWWWWAWPPDGPDTDIARDHPVRDGDLVPDDPVNNVVVVVSVVCDVPTTDHIDMDGDD

Nearest PDB structures (foldseek):
  3bq2-assembly1_A  TM=3.090E-01  e=6.784E+00  Sulfolobus acidocaldarius

Solvent-accessible surface area (backbone atoms only — not comparable to full-atom values): 5798 Å² total; per-residue (Å²): 140,82,86,76,81,72,91,73,78,84,88,87,88,87,90,82,86,84,89,74,96,69,87,70,76,84,75,65,62,63,17,26,34,32,32,42,34,72,87,40,87,95,44,68,52,73,41,62,20,46,96,86,50,54,59,64,62,85,86,41,54,72,69,55,43,52,50,51,56,51,54,61,73,29,48,82,75,53,21,41,75,70,42,73,41,74,51,129

Sequence (88 aa):
MAYIDRVSAAQAHAGESSEARHSDQTTGPRYELRFRSLFREGRGWAFPCDAAGHVDMDSMSERARNNYMFARALIGIDVAPPCVQAAH